Protein AF-A0A4Y9NL48-F1 (afdb_monomer_lite)

pLDDT: mean 83.16, std 16.46, range [39.22, 95.94]

Foldseek 3Di:
DDPPPPPPADQQFKWWKFWDFPVCVVVVHGTFTWTWGCPDPQWIFTFGPPPPGDTDIGGPVRTPDIDPTGTDDDPPDD

Secondary structure (DSSP, 8-state):
----------TT-EEEEEEEEHHHHHTTPPPEEEEEE--STTEEEEEESSTTPPEEEEEGGGEEEEEEEEEEE-----

Sequence (78 aa):
MYVEAVVQVNDRDTYKATVRLRSAMLSNRPPVDAYVRFFPPGWLTMKSLAVGAPISVVSATEVFDITNLERVQGGDDE

Structure (mmCIF, N/CA/C/O backbone):
data_AF-A0A4Y9NL48-F1
#
_entry.id   AF-A0A4Y9NL48-F1
#
loop_
_atom_site.group_PDB
_atom_site.id
_atom_site.type_symbol
_atom_site.label_atom_id
_atom_site.label_alt_id
_atom_site.label_comp_id
_atom_site.label_asym_id
_atom_site.label_entity_id
_atom_site.label_seq_id
_atom_site.pdbx_PDB_ins_code
_atom_site.Cartn_x
_atom_site.Cartn_y
_atom_site.Cartn_z
_atom_site.occupancy
_atom_site.B_iso_or_equiv
_atom_site.auth_seq_id
_atom_site.auth_comp_id
_atom_site.auth_asym_id
_atom_site.auth_atom_id
_atom_site.pdbx_PDB_model_num
ATOM 1 N N . MET A 1 1 ? -15.694 -13.407 -20.148 1.00 41.69 1 MET A N 1
ATOM 2 C CA . MET A 1 1 ? -14.763 -13.837 -19.087 1.00 41.69 1 MET A CA 1
ATOM 3 C C . MET A 1 1 ? -13.865 -12.647 -18.802 1.00 41.69 1 MET A C 1
ATOM 5 O O . MET A 1 1 ? -12.977 -12.376 -19.595 1.00 41.69 1 MET A O 1
ATOM 9 N N . TYR A 1 2 ? -14.190 -11.845 -17.786 1.00 42.81 2 TYR A N 1
ATOM 10 C CA . TYR A 1 2 ? -13.337 -10.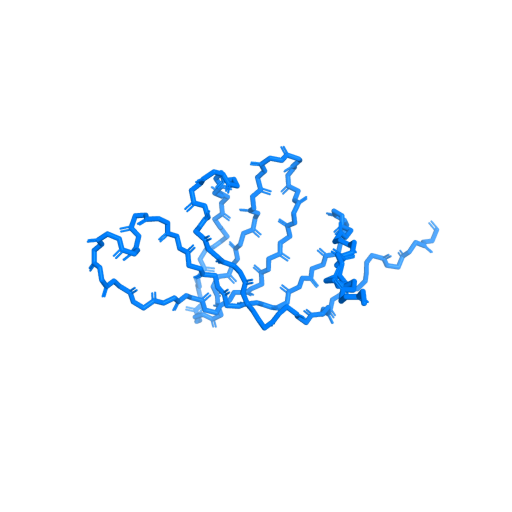726 -17.387 1.00 42.81 2 TYR A CA 1
ATOM 11 C C . TYR A 1 2 ? -12.226 -11.320 -16.528 1.00 42.81 2 TYR A C 1
ATOM 13 O O . TYR A 1 2 ? -12.455 -11.669 -15.376 1.00 42.81 2 TYR A O 1
ATOM 21 N N . VAL A 1 3 ? -11.058 -11.545 -17.127 1.00 44.28 3 VAL A N 1
ATOM 22 C CA . VAL A 1 3 ? -9.843 -11.767 -16.347 1.00 44.28 3 VAL A CA 1
ATOM 23 C C . VAL A 1 3 ? -9.528 -10.422 -15.712 1.00 44.28 3 VAL A C 1
ATOM 25 O O . VAL A 1 3 ? -9.078 -9.496 -16.382 1.00 44.28 3 VAL A O 1
ATOM 28 N N . GLU A 1 4 ? -9.854 -10.303 -14.430 1.00 44.44 4 GLU A N 1
ATOM 29 C CA . GLU A 1 4 ? -9.227 -9.327 -13.552 1.00 44.44 4 GLU A CA 1
ATOM 30 C C . GLU A 1 4 ? -7.728 -9.615 -13.664 1.00 44.44 4 GLU A C 1
ATOM 32 O O . GLU A 1 4 ? -7.266 -10.695 -13.289 1.00 44.44 4 GLU A O 1
ATOM 37 N N . ALA A 1 5 ? -6.992 -8.741 -14.352 1.00 47.06 5 ALA A N 1
ATOM 38 C CA . ALA A 1 5 ? -5.563 -8.917 -14.531 1.00 47.06 5 ALA A CA 1
ATOM 39 C C . ALA A 1 5 ? -4.935 -8.843 -13.139 1.00 47.06 5 ALA A C 1
ATOM 41 O O . ALA A 1 5 ? -4.750 -7.759 -12.591 1.00 47.06 5 ALA A O 1
ATOM 42 N N . VAL A 1 6 ? -4.663 -10.005 -12.545 1.00 52.66 6 VAL A N 1
ATOM 43 C CA . VAL A 1 6 ? -3.866 -10.098 -11.329 1.00 52.66 6 VAL A CA 1
ATOM 44 C C . VAL A 1 6 ? -2.488 -9.590 -11.722 1.00 52.66 6 VAL A C 1
ATOM 46 O O . VAL A 1 6 ? -1.705 -10.307 -12.345 1.00 52.66 6 VAL A O 1
ATOM 49 N N . VAL A 1 7 ? -2.219 -8.317 -11.432 1.00 58.88 7 VAL A N 1
ATOM 50 C CA . VAL A 1 7 ? -0.886 -7.745 -11.583 1.00 58.88 7 VAL A CA 1
ATOM 51 C C . VAL A 1 7 ? -0.005 -8.537 -10.630 1.00 58.88 7 VAL A C 1
ATOM 53 O O . VAL A 1 7 ? -0.147 -8.427 -9.414 1.00 58.88 7 VAL A O 1
ATOM 56 N N . GLN A 1 8 ? 0.850 -9.404 -11.175 1.00 61.72 8 GLN A N 1
ATOM 57 C CA . GLN A 1 8 ? 1.849 -10.087 -10.367 1.00 61.72 8 GLN A CA 1
ATOM 58 C C . GLN A 1 8 ? 2.808 -9.026 -9.842 1.00 61.72 8 GLN A C 1
ATOM 60 O O . GLN A 1 8 ? 3.600 -8.451 -10.588 1.00 61.72 8 GLN A O 1
ATOM 65 N N . VAL A 1 9 ? 2.673 -8.727 -8.556 1.00 67.56 9 VAL A N 1
ATOM 66 C CA . VAL A 1 9 ? 3.545 -7.791 -7.868 1.00 67.56 9 VAL A CA 1
ATOM 67 C C . VAL A 1 9 ? 4.809 -8.532 -7.450 1.00 67.56 9 VAL A C 1
ATOM 69 O O . VAL A 1 9 ? 4.739 -9.534 -6.739 1.00 67.56 9 VAL A O 1
ATOM 72 N N . ASN A 1 10 ? 5.958 -8.049 -7.913 1.00 70.56 10 ASN A N 1
ATOM 73 C CA . ASN A 1 10 ? 7.259 -8.599 -7.570 1.00 70.56 10 ASN A CA 1
ATOM 74 C C . ASN A 1 10 ? 7.713 -8.024 -6.217 1.00 70.56 10 ASN A C 1
ATOM 76 O O . ASN A 1 10 ? 7.640 -6.815 -5.993 1.00 70.56 10 ASN A O 1
ATOM 80 N N . ASP A 1 11 ? 8.195 -8.875 -5.310 1.00 71.12 11 ASP A N 1
ATOM 81 C CA . ASP A 1 11 ? 8.646 -8.463 -3.976 1.00 71.12 11 ASP A CA 1
ATOM 82 C C . ASP A 1 11 ? 9.923 -7.602 -4.002 1.00 71.12 11 ASP A C 1
ATOM 84 O O . ASP A 1 11 ? 10.245 -6.930 -3.017 1.00 71.12 11 ASP A O 1
ATOM 88 N N . ARG A 1 12 ? 10.649 -7.588 -5.126 1.00 71.75 12 ARG A N 1
ATOM 89 C CA . ARG A 1 12 ? 11.867 -6.792 -5.328 1.00 71.75 12 ARG A CA 1
ATOM 90 C C . ARG A 1 12 ? 11.596 -5.374 -5.806 1.00 71.75 12 ARG A C 1
ATOM 92 O O . ARG A 1 12 ? 12.432 -4.499 -5.587 1.00 71.75 12 ARG A O 1
ATOM 99 N N . ASP A 1 13 ? 10.438 -5.139 -6.406 1.00 83.69 13 ASP A N 1
ATOM 100 C CA . ASP A 1 13 ? 10.131 -3.873 -7.054 1.00 83.69 13 ASP A CA 1
ATOM 101 C C . ASP A 1 13 ? 9.547 -2.849 -6.081 1.00 83.69 13 ASP A C 1
ATOM 103 O O . ASP A 1 13 ? 8.836 -3.172 -5.124 1.00 83.69 13 ASP A O 1
ATOM 107 N N . THR A 1 14 ? 9.833 -1.579 -6.363 1.00 89.06 14 THR A N 1
ATOM 108 C CA . THR A 1 14 ? 9.186 -0.456 -5.683 1.00 89.06 14 THR A CA 1
ATOM 109 C C . THR A 1 14 ? 8.125 0.142 -6.592 1.00 89.06 14 THR A C 1
ATOM 111 O O . THR A 1 14 ? 8.387 0.487 -7.749 1.00 89.06 14 THR A O 1
ATOM 114 N N . TYR A 1 15 ? 6.931 0.312 -6.040 1.00 91.94 15 TYR A N 1
ATOM 115 C CA . TYR A 1 15 ? 5.784 0.888 -6.723 1.00 91.94 15 TYR A CA 1
ATOM 116 C C . TYR A 1 15 ? 5.414 2.217 -6.079 1.00 91.94 15 TYR A C 1
ATOM 118 O O . TYR A 1 15 ? 5.547 2.384 -4.873 1.00 91.94 15 TYR A O 1
ATOM 126 N N . LYS A 1 16 ? 4.915 3.165 -6.856 1.00 94.44 16 LYS A N 1
ATOM 127 C CA . LYS A 1 16 ? 4.148 4.298 -6.351 1.00 94.44 16 LYS A CA 1
ATOM 128 C C . LYS A 1 16 ? 2.688 3.883 -6.339 1.00 94.44 16 LYS A C 1
ATOM 130 O O . LYS A 1 16 ? 2.211 3.294 -7.303 1.00 94.44 16 LYS A O 1
ATOM 135 N N . ALA A 1 17 ? 2.004 4.137 -5.235 1.00 94.75 17 ALA A N 1
ATOM 136 C CA . ALA A 1 17 ? 0.620 3.734 -5.060 1.00 94.75 17 ALA A CA 1
ATOM 137 C C . ALA A 1 17 ? -0.105 4.662 -4.091 1.00 94.75 17 ALA A C 1
ATOM 139 O O . ALA A 1 17 ? 0.512 5.332 -3.261 1.00 94.75 17 ALA A O 1
ATOM 140 N N . THR A 1 18 ? -1.427 4.624 -4.149 1.00 95.94 18 THR A N 1
ATOM 141 C CA . THR A 1 18 ? -2.304 5.189 -3.130 1.00 95.94 18 THR A CA 1
ATOM 142 C C . THR A 1 18 ? -2.719 4.053 -2.195 1.00 95.94 18 THR A C 1
ATOM 144 O O . THR A 1 18 ? -3.294 3.064 -2.641 1.00 95.94 18 THR A O 1
ATOM 147 N N . VAL A 1 19 ? -2.397 4.160 -0.905 1.00 95.12 19 VAL A N 1
ATOM 148 C CA . VAL A 1 19 ? -2.628 3.107 0.097 1.00 95.12 19 VAL A CA 1
ATOM 149 C C . VAL A 1 19 ? -3.699 3.546 1.081 1.00 95.12 19 VAL A C 1
ATOM 151 O O . VAL A 1 19 ? -3.612 4.626 1.675 1.00 95.12 19 VAL A O 1
ATOM 154 N N . ARG A 1 20 ? -4.672 2.672 1.339 1.00 95.62 20 ARG A N 1
ATOM 155 C CA . ARG A 1 20 ? -5.663 2.860 2.396 1.00 95.62 20 ARG A CA 1
ATOM 156 C C . ARG A 1 20 ? -5.514 1.788 3.465 1.00 95.62 20 ARG A C 1
ATOM 158 O O . ARG A 1 20 ? -5.618 0.598 3.187 1.00 95.62 20 ARG A O 1
ATOM 165 N N . LEU A 1 21 ? -5.303 2.211 4.709 1.00 94.81 21 LEU A N 1
ATOM 166 C CA . LEU A 1 21 ? -5.249 1.309 5.866 1.00 94.81 21 LEU A CA 1
ATOM 167 C C . LEU A 1 21 ? -6.645 1.123 6.474 1.00 94.81 21 LEU A C 1
ATOM 169 O O . LEU A 1 21 ? -7.442 2.063 6.495 1.00 94.81 21 LEU A O 1
ATOM 173 N N . ARG A 1 22 ? -6.928 -0.052 7.043 1.00 94.50 22 ARG A N 1
ATOM 174 C CA . ARG A 1 22 ? -8.193 -0.358 7.738 1.00 94.50 22 ARG A CA 1
ATOM 175 C C . ARG A 1 22 ? -8.468 0.625 8.867 1.00 94.50 22 ARG A C 1
ATOM 177 O O . ARG A 1 22 ? -9.536 1.228 8.919 1.00 94.50 22 ARG A O 1
ATOM 184 N N . SER A 1 23 ? -7.466 0.866 9.707 1.00 90.88 23 SER A N 1
ATOM 185 C CA . SER A 1 23 ? -7.535 1.838 10.802 1.00 90.88 23 SER A CA 1
ATOM 186 C C . SER A 1 23 ? -7.847 3.267 10.313 1.00 90.88 23 SER A C 1
ATOM 188 O O . SER A 1 23 ? -8.602 4.006 10.952 1.00 90.88 23 SER A O 1
ATOM 190 N N . ALA A 1 24 ? -7.321 3.653 9.144 1.00 89.69 24 ALA A N 1
ATOM 191 C CA . ALA A 1 24 ? -7.604 4.944 8.515 1.00 89.69 24 ALA A CA 1
ATOM 192 C C . ALA A 1 24 ? -9.029 5.004 7.941 1.00 89.69 24 ALA A C 1
ATOM 194 O O . ALA A 1 24 ? -9.704 6.017 8.103 1.00 89.69 24 ALA A O 1
ATOM 195 N N . MET A 1 25 ? -9.508 3.912 7.339 1.00 91.62 25 MET A N 1
ATOM 196 C CA . MET A 1 25 ? -10.873 3.782 6.824 1.00 91.62 25 MET A CA 1
ATOM 197 C C . MET A 1 25 ? -11.918 3.898 7.944 1.00 91.62 25 MET A C 1
ATOM 199 O O . MET A 1 25 ? -12.846 4.692 7.814 1.00 91.62 25 MET A O 1
ATOM 203 N N . LEU A 1 26 ? -11.707 3.219 9.077 1.00 90.62 26 LEU A N 1
ATOM 204 C CA . LEU A 1 26 ? -12.570 3.317 10.265 1.00 90.62 26 LEU A CA 1
ATOM 205 C C . LEU A 1 26 ? -12.607 4.730 10.866 1.00 90.62 26 LEU A C 1
ATOM 207 O O . LEU A 1 26 ? -13.621 5.148 11.414 1.00 90.62 26 LEU A O 1
ATOM 211 N N . SER A 1 27 ? -11.508 5.476 10.739 1.00 90.62 27 SER A N 1
ATOM 212 C CA . SER A 1 27 ? -11.388 6.859 11.220 1.00 90.62 27 SER A CA 1
ATOM 213 C C . SER A 1 27 ? -11.765 7.910 10.164 1.00 90.62 27 SER A C 1
ATOM 215 O O . SER A 1 27 ? -11.495 9.092 10.372 1.00 90.62 27 SER A O 1
ATOM 217 N N . ASN A 1 28 ? -12.300 7.494 9.010 1.00 90.81 28 ASN A N 1
ATOM 218 C CA . ASN A 1 28 ? -12.593 8.339 7.847 1.00 90.81 28 ASN A CA 1
ATOM 219 C C . ASN A 1 28 ? -11.426 9.260 7.420 1.00 90.81 28 ASN A C 1
ATOM 221 O O . ASN A 1 28 ? -11.630 10.397 6.992 1.00 90.81 28 ASN A O 1
ATOM 225 N N . ARG A 1 29 ? -10.185 8.777 7.554 1.00 90.62 29 ARG A N 1
ATOM 226 C CA . ARG A 1 29 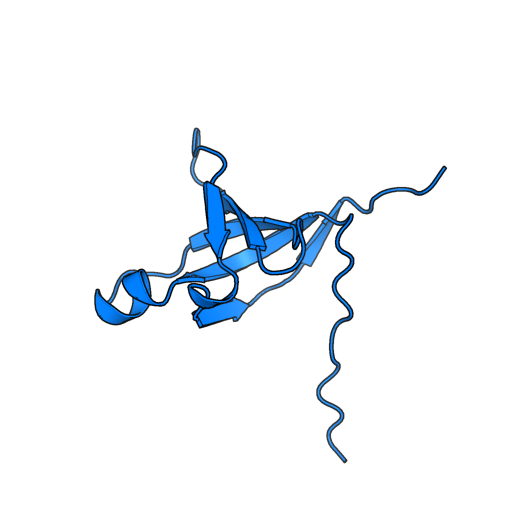? -8.983 9.483 7.095 1.00 90.62 29 ARG A CA 1
ATOM 227 C C . ARG A 1 29 ? -8.764 9.247 5.597 1.00 90.62 29 ARG A C 1
ATOM 229 O O . ARG A 1 29 ? -9.103 8.167 5.098 1.00 90.62 29 ARG A O 1
ATOM 236 N N . PRO A 1 30 ? -8.183 10.228 4.883 1.00 92.00 30 PRO A N 1
ATOM 237 C CA . PRO A 1 30 ? -7.850 10.062 3.475 1.00 92.00 30 PRO A CA 1
ATOM 238 C C . PRO A 1 30 ? -6.793 8.960 3.276 1.00 92.00 30 PRO A C 1
ATOM 240 O O . PRO A 1 30 ? -6.005 8.693 4.192 1.00 92.00 30 PRO A O 1
ATOM 243 N N . PRO A 1 31 ? -6.768 8.313 2.097 1.00 93.69 31 PRO A N 1
ATOM 244 C CA . PRO A 1 31 ? -5.680 7.419 1.726 1.00 93.69 31 PRO A CA 1
ATOM 245 C C . PRO A 1 31 ? -4.366 8.195 1.557 1.00 93.69 31 PRO A C 1
ATOM 247 O O . PRO A 1 31 ? -4.356 9.421 1.441 1.00 93.69 31 PRO A O 1
ATOM 250 N N . VAL A 1 32 ? -3.249 7.472 1.562 1.00 93.81 32 VAL A N 1
ATOM 251 C CA . VAL A 1 32 ? -1.900 8.043 1.541 1.00 93.81 32 VAL A CA 1
ATOM 252 C C . VAL A 1 32 ? -1.190 7.633 0.262 1.00 93.81 32 VAL A C 1
ATOM 254 O O . VAL A 1 32 ? -1.014 6.443 0.013 1.00 93.81 32 VAL A O 1
ATOM 257 N N . ASP A 1 33 ? -0.715 8.608 -0.508 1.00 95.25 33 ASP A N 1
ATOM 258 C CA . ASP A 1 33 ? 0.218 8.333 -1.596 1.00 95.25 33 ASP A CA 1
ATOM 259 C C . ASP A 1 33 ? 1.595 7.985 -1.027 1.00 95.25 33 ASP A C 1
ATOM 261 O O . ASP A 1 33 ? 2.153 8.705 -0.185 1.00 95.25 33 ASP A O 1
ATOM 265 N N . ALA A 1 34 ? 2.141 6.857 -1.470 1.00 94.94 34 ALA A N 1
ATOM 266 C CA . ALA A 1 34 ? 3.372 6.292 -0.948 1.00 94.94 34 ALA A CA 1
ATOM 267 C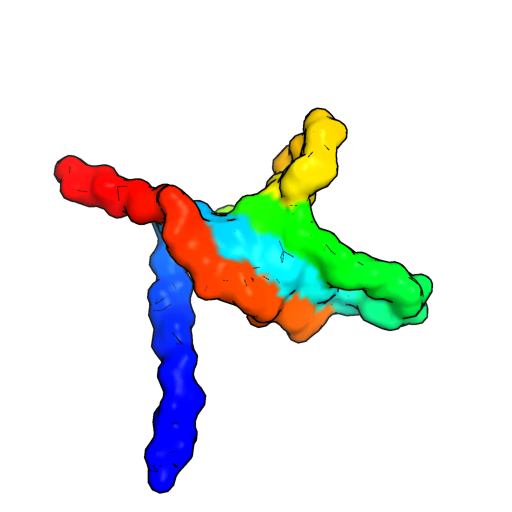 C . ALA A 1 34 ? 4.157 5.527 -2.018 1.00 94.94 34 ALA A C 1
ATOM 269 O O . ALA A 1 34 ? 3.598 4.991 -2.974 1.00 94.94 34 ALA A O 1
ATOM 270 N N . TYR A 1 35 ? 5.466 5.423 -1.801 1.00 94.44 35 TYR A N 1
ATOM 271 C CA . TYR A 1 35 ? 6.247 4.330 -2.366 1.00 94.44 35 TYR A CA 1
ATOM 272 C C . TYR A 1 35 ? 6.006 3.077 -1.534 1.00 94.44 35 TYR A C 1
ATOM 274 O O . TYR A 1 35 ? 6.072 3.144 -0.306 1.00 94.44 35 TYR A O 1
ATOM 282 N N . VAL A 1 36 ? 5.736 1.952 -2.184 1.00 93.75 36 VAL A N 1
ATOM 283 C CA . VAL A 1 36 ? 5.417 0.679 -1.550 1.00 93.75 36 VAL A CA 1
ATOM 284 C C . VAL A 1 36 ? 6.264 -0.453 -2.110 1.00 93.75 36 VAL A C 1
ATOM 286 O O . VAL A 1 36 ? 6.591 -0.484 -3.296 1.00 93.75 36 VAL A O 1
ATOM 289 N N . ARG A 1 37 ? 6.582 -1.408 -1.241 1.00 92.19 37 ARG A N 1
ATOM 290 C CA . ARG A 1 37 ? 7.235 -2.668 -1.580 1.00 92.19 37 ARG A CA 1
ATOM 291 C C . ARG A 1 37 ? 6.598 -3.797 -0.778 1.00 92.19 37 ARG A C 1
ATOM 293 O O . ARG A 1 37 ? 6.416 -3.683 0.435 1.00 92.19 37 ARG A O 1
ATOM 300 N N . PHE A 1 38 ? 6.285 -4.893 -1.456 1.00 89.00 38 PHE A N 1
ATOM 301 C CA . PHE A 1 38 ? 5.594 -6.053 -0.887 1.00 89.00 38 PHE A CA 1
ATOM 302 C C . PHE A 1 38 ? 6.605 -7.062 -0.335 1.00 89.00 38 PHE A C 1
ATOM 304 O O . PHE A 1 38 ? 6.676 -8.208 -0.768 1.00 89.00 38 PHE A O 1
ATOM 311 N N . PHE A 1 39 ? 7.443 -6.594 0.590 1.00 83.75 39 PHE A N 1
ATOM 312 C CA . PHE A 1 39 ? 8.473 -7.398 1.232 1.00 83.75 39 PHE A CA 1
ATOM 313 C C . PHE A 1 39 ? 8.669 -6.948 2.687 1.00 83.75 39 PHE A C 1
ATOM 315 O O . PHE A 1 39 ? 8.698 -5.735 2.940 1.00 83.75 39 PHE A O 1
ATOM 322 N N . PRO A 1 40 ? 8.864 -7.888 3.632 1.00 85.12 40 PRO A N 1
ATOM 323 C CA . PRO A 1 40 ? 8.801 -9.352 3.468 1.00 85.12 40 PRO A CA 1
ATOM 324 C C . PRO A 1 40 ? 7.373 -9.879 3.192 1.00 85.12 40 PRO A C 1
ATOM 326 O O . PRO A 1 40 ? 6.412 -9.126 3.345 1.00 85.12 40 PRO A O 1
ATOM 329 N N . PRO A 1 41 ? 7.195 -11.154 2.784 1.00 85.56 41 PRO A N 1
ATOM 330 C CA . PRO A 1 41 ? 5.871 -11.724 2.519 1.00 85.56 41 PRO A CA 1
ATOM 331 C C . PRO A 1 41 ? 4.899 -11.529 3.690 1.00 85.56 41 PRO A C 1
ATOM 333 O O . PRO A 1 41 ? 5.242 -11.787 4.843 1.00 85.56 41 PRO A O 1
ATOM 336 N N . GLY A 1 42 ? 3.682 -11.066 3.395 1.00 88.06 42 GLY A N 1
ATOM 337 C CA . GLY A 1 42 ? 2.677 -10.718 4.409 1.00 88.06 42 GLY A CA 1
ATOM 338 C C . GLY A 1 42 ? 2.806 -9.301 4.983 1.00 88.06 42 GLY A C 1
ATOM 339 O O . GLY A 1 42 ? 1.971 -8.902 5.793 1.00 88.06 42 GLY A O 1
ATOM 340 N N . TRP A 1 43 ? 3.794 -8.522 4.536 1.00 92.25 43 TRP A N 1
ATOM 341 C CA . TRP A 1 43 ? 4.022 -7.142 4.958 1.00 92.25 43 TRP A CA 1
ATOM 342 C C . TRP A 1 43 ? 4.071 -6.189 3.763 1.00 92.25 43 TRP A C 1
ATOM 344 O O . TRP A 1 43 ? 4.455 -6.554 2.652 1.00 92.25 43 TRP A O 1
ATOM 354 N N . LEU A 1 44 ? 3.695 -4.940 4.017 1.00 93.00 44 LEU A N 1
ATOM 355 C CA . LEU A 1 44 ? 3.820 -3.822 3.097 1.00 93.00 44 LEU A CA 1
ATOM 356 C C . LEU A 1 44 ? 4.787 -2.811 3.713 1.00 93.00 44 LEU A C 1
ATOM 358 O O . LEU A 1 44 ? 4.477 -2.146 4.703 1.00 93.00 44 LEU A O 1
ATOM 362 N N . THR A 1 45 ? 5.965 -2.681 3.116 1.00 93.38 45 THR A N 1
ATOM 363 C CA . THR A 1 45 ? 6.865 -1.571 3.422 1.00 93.38 45 THR A CA 1
ATOM 364 C C . THR A 1 45 ? 6.383 -0.363 2.634 1.00 93.38 45 THR A C 1
ATOM 366 O O . THR A 1 45 ? 6.262 -0.441 1.415 1.00 93.38 45 THR A O 1
ATOM 369 N N . MET A 1 46 ? 6.097 0.750 3.306 1.00 93.56 46 MET A N 1
ATOM 370 C CA . MET A 1 46 ? 5.615 1.970 2.669 1.00 93.56 46 MET A CA 1
ATOM 371 C C . MET A 1 46 ? 6.345 3.216 3.169 1.00 93.56 46 MET A C 1
ATOM 373 O O . MET A 1 46 ? 6.683 3.342 4.345 1.00 93.56 46 MET A O 1
ATOM 377 N N . LYS A 1 47 ? 6.554 4.175 2.272 1.00 94.62 47 LYS A N 1
ATOM 378 C CA . LYS A 1 47 ? 7.070 5.509 2.579 1.00 94.62 47 LYS A CA 1
ATOM 379 C C . LYS A 1 47 ? 6.158 6.538 1.934 1.00 94.62 47 LYS A C 1
ATOM 381 O O . LYS A 1 47 ? 6.095 6.613 0.709 1.00 94.62 47 LYS A O 1
ATOM 386 N N . SER A 1 48 ? 5.452 7.315 2.753 1.00 93.31 48 SER A N 1
ATOM 387 C CA . SER A 1 48 ? 4.582 8.387 2.255 1.00 93.31 48 SER A CA 1
ATOM 388 C C . SER A 1 48 ? 5.373 9.378 1.394 1.00 93.31 48 SER A C 1
ATOM 390 O O . SER A 1 48 ? 6.549 9.637 1.653 1.00 93.31 48 SER A O 1
ATOM 392 N N . LEU A 1 49 ? 4.722 9.943 0.375 1.00 92.44 49 LEU A N 1
ATOM 393 C CA . LEU A 1 49 ? 5.308 10.978 -0.481 1.00 92.44 49 LEU A CA 1
ATOM 394 C C . LEU A 1 49 ? 5.425 12.345 0.212 1.00 92.44 49 LEU A C 1
ATOM 396 O O . LEU A 1 49 ? 6.001 13.270 -0.358 1.00 92.44 49 LEU A O 1
ATOM 400 N N . ALA A 1 50 ? 4.900 12.490 1.433 1.00 89.62 50 ALA A N 1
ATOM 401 C CA . ALA A 1 50 ? 5.104 13.691 2.230 1.00 89.62 50 ALA A CA 1
ATOM 402 C C . ALA A 1 50 ? 6.600 13.900 2.530 1.00 89.62 50 ALA A C 1
ATOM 404 O O . ALA A 1 50 ? 7.335 12.964 2.857 1.00 89.62 50 ALA A O 1
ATOM 405 N N . VAL A 1 51 ? 7.056 15.151 2.429 1.00 84.81 51 VAL A N 1
ATOM 406 C CA . VAL A 1 51 ? 8.459 15.515 2.669 1.00 84.81 51 VAL A CA 1
ATOM 407 C C . VAL A 1 51 ? 8.870 15.093 4.082 1.00 84.81 51 VAL A C 1
ATOM 409 O O . VAL A 1 51 ? 8.219 15.450 5.059 1.00 8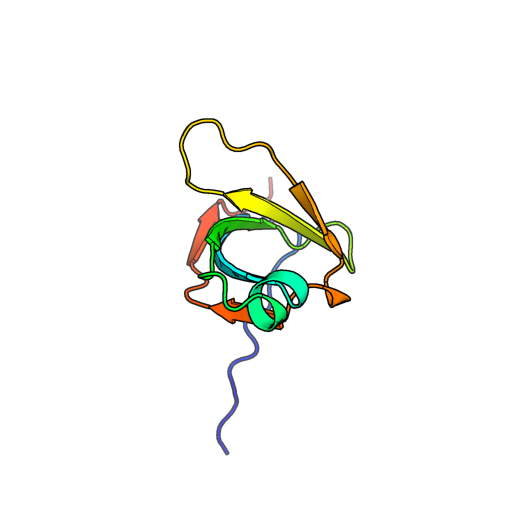4.81 51 VAL A O 1
ATOM 412 N N . GLY A 1 52 ? 9.956 14.321 4.184 1.00 86.62 52 GLY A N 1
ATOM 413 C CA . GLY A 1 52 ? 10.492 13.844 5.463 1.00 86.62 52 GLY A CA 1
ATOM 414 C C . GLY A 1 52 ? 9.742 12.663 6.089 1.00 86.62 52 GLY A C 1
ATOM 415 O O . GLY A 1 52 ? 10.064 12.288 7.215 1.00 86.62 52 GLY A O 1
ATOM 416 N N . ALA A 1 53 ? 8.773 12.053 5.396 1.00 88.88 53 ALA A N 1
ATOM 417 C CA . ALA A 1 53 ? 8.038 10.922 5.947 1.00 88.88 53 ALA A CA 1
ATOM 418 C C . ALA A 1 53 ? 8.955 9.711 6.230 1.00 88.88 53 ALA A C 1
ATOM 420 O O . ALA A 1 53 ? 9.763 9.329 5.367 1.00 88.88 53 ALA A O 1
ATOM 421 N N . PRO A 1 54 ? 8.822 9.077 7.411 1.00 92.44 54 PRO A N 1
ATOM 422 C CA . PRO A 1 54 ? 9.574 7.877 7.737 1.00 92.44 54 PRO A CA 1
ATOM 423 C C . PRO A 1 54 ? 9.088 6.679 6.915 1.00 92.44 54 PRO A C 1
ATOM 425 O O . PRO A 1 54 ? 7.940 6.618 6.466 1.00 92.44 54 PRO A O 1
ATOM 428 N N . ILE A 1 55 ? 9.972 5.694 6.754 1.00 92.44 55 ILE A N 1
ATOM 429 C CA . ILE A 1 55 ? 9.584 4.374 6.255 1.00 92.44 55 ILE A CA 1
ATOM 430 C C . ILE A 1 55 ? 8.787 3.677 7.359 1.00 92.44 55 ILE A C 1
ATOM 432 O O . ILE A 1 55 ? 9.202 3.660 8.516 1.00 92.44 55 ILE A O 1
ATOM 436 N N . SER A 1 56 ? 7.646 3.110 6.992 1.00 92.31 56 SER A N 1
ATOM 437 C CA . SER A 1 56 ? 6.778 2.334 7.872 1.00 92.31 56 SER A CA 1
ATOM 438 C C . SER A 1 56 ? 6.590 0.938 7.296 1.00 92.31 56 SER A C 1
ATOM 440 O O . SER A 1 56 ? 6.466 0.776 6.084 1.00 92.31 56 SER A O 1
ATOM 442 N N . VAL A 1 57 ? 6.544 -0.071 8.159 1.00 93.25 57 VAL A N 1
ATOM 443 C CA . VAL A 1 57 ? 6.230 -1.449 7.769 1.00 93.25 57 VAL A CA 1
ATOM 444 C C . VAL A 1 57 ? 4.887 -1.798 8.388 1.00 93.25 57 VAL A C 1
ATOM 446 O O . VAL A 1 57 ? 4.734 -1.741 9.607 1.00 93.25 57 VAL A O 1
ATOM 449 N N . VAL A 1 58 ? 3.902 -2.109 7.551 1.00 93.31 58 VAL A N 1
ATOM 450 C CA . VAL A 1 58 ? 2.542 -2.445 7.985 1.00 9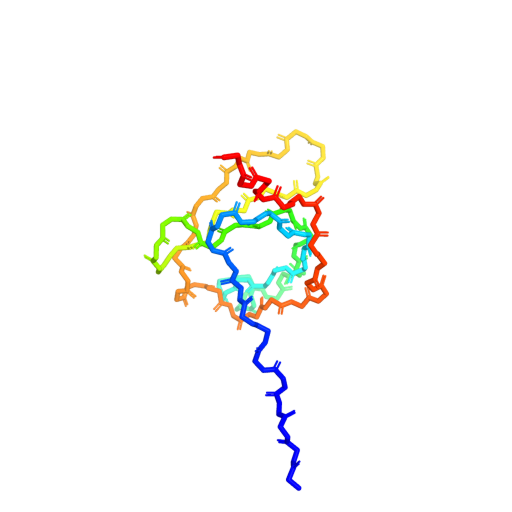3.31 58 VAL A CA 1
ATOM 451 C C . VAL A 1 58 ? 2.202 -3.871 7.579 1.00 93.31 58 VAL A C 1
ATOM 453 O O . VAL A 1 58 ? 2.675 -4.365 6.557 1.00 93.31 58 VAL A O 1
ATOM 456 N N . SER A 1 59 ? 1.389 -4.555 8.382 1.00 93.00 59 SER A N 1
ATOM 457 C CA . SER A 1 59 ? 0.877 -5.874 8.001 1.00 93.00 59 SER A CA 1
ATOM 458 C C . SER A 1 59 ? 0.007 -5.745 6.752 1.00 93.00 59 SER A C 1
ATOM 460 O O . SER A 1 59 ? -0.825 -4.839 6.676 1.00 93.00 59 SER A O 1
ATOM 462 N N . ALA A 1 60 ? 0.120 -6.682 5.809 1.00 89.81 60 ALA A N 1
ATOM 463 C CA . ALA A 1 60 ? -0.774 -6.733 4.652 1.00 89.81 60 ALA A CA 1
ATOM 464 C C . ALA A 1 60 ? -2.248 -6.884 5.073 1.00 89.81 60 ALA A C 1
ATOM 466 O O . ALA A 1 60 ? -3.141 -6.429 4.367 1.00 89.81 60 ALA A O 1
ATOM 467 N N . THR A 1 61 ? -2.518 -7.453 6.254 1.00 92.06 61 THR A N 1
ATOM 468 C CA . THR A 1 61 ? -3.880 -7.552 6.803 1.00 92.06 61 THR A CA 1
ATOM 469 C C . THR A 1 61 ? -4.460 -6.203 7.226 1.00 92.06 61 THR A C 1
ATOM 471 O O . THR A 1 61 ? -5.678 -6.052 7.210 1.00 92.06 61 THR A O 1
ATOM 474 N N . GLU A 1 62 ? -3.618 -5.225 7.576 1.00 93.69 62 GLU A N 1
ATOM 475 C CA . GLU A 1 62 ? -4.033 -3.858 7.923 1.00 93.69 62 GLU A CA 1
ATOM 476 C C . GLU A 1 62 ? -4.279 -2.989 6.687 1.00 93.69 62 GLU A C 1
ATOM 478 O O . GLU A 1 62 ? -4.859 -1.907 6.794 1.00 93.69 62 GLU A O 1
ATOM 483 N N . VAL A 1 63 ? -3.877 -3.453 5.506 1.00 92.75 63 VAL A N 1
ATOM 484 C CA . VAL A 1 63 ? -4.164 -2.781 4.243 1.00 92.75 63 VAL A CA 1
ATOM 485 C C . VAL A 1 63 ? -5.601 -3.106 3.839 1.00 92.75 63 VAL A C 1
ATOM 487 O O . VAL A 1 63 ? -6.015 -4.265 3.796 1.00 92.75 63 VAL A O 1
ATOM 490 N N . PHE A 1 64 ? -6.387 -2.064 3.593 1.00 94.06 64 PHE A N 1
ATOM 491 C CA . PHE A 1 64 ? -7.756 -2.187 3.107 1.00 94.06 64 PHE A CA 1
ATOM 492 C C . PHE A 1 64 ? -7.782 -2.228 1.577 1.00 94.06 64 PHE A C 1
ATOM 494 O O . PHE A 1 64 ? -8.359 -3.152 1.012 1.00 94.06 64 PHE A O 1
ATOM 501 N N . ASP A 1 65 ? -7.122 -1.269 0.924 1.00 93.06 65 ASP A N 1
ATOM 502 C CA . ASP A 1 65 ? -6.961 -1.235 -0.530 1.00 93.06 65 ASP A CA 1
ATOM 503 C C . ASP A 1 65 ? -5.645 -0.548 -0.941 1.00 93.06 65 ASP A C 1
ATOM 505 O O . ASP A 1 65 ? -5.064 0.234 -0.178 1.00 93.06 65 ASP A O 1
ATOM 509 N N . ILE A 1 66 ? -5.161 -0.893 -2.139 1.00 92.44 66 ILE A N 1
ATOM 510 C CA . ILE A 1 66 ? -4.043 -0.235 -2.822 1.00 92.44 66 ILE A CA 1
ATOM 511 C C . ILE A 1 66 ? -4.495 0.057 -4.252 1.00 92.44 66 ILE A C 1
ATOM 513 O O . ILE A 1 66 ? -4.859 -0.863 -4.985 1.00 92.44 66 ILE A O 1
ATOM 517 N N . THR A 1 67 ? -4.441 1.320 -4.663 1.00 92.88 67 THR A N 1
ATOM 518 C CA . THR A 1 67 ? -4.829 1.766 -6.009 1.00 92.88 67 THR A CA 1
ATOM 519 C C . THR A 1 67 ? -3.702 2.543 -6.686 1.00 92.88 67 THR A C 1
ATOM 521 O O . THR A 1 67 ? -2.707 2.896 -6.053 1.00 92.88 67 THR A O 1
ATOM 524 N N . ASN A 1 68 ? -3.861 2.836 -7.982 1.00 91.44 68 ASN A N 1
ATOM 525 C CA . ASN A 1 68 ? -2.903 3.621 -8.777 1.00 91.44 68 ASN A CA 1
ATOM 526 C C . ASN A 1 68 ? -1.471 3.057 -8.737 1.00 91.44 68 ASN A C 1
ATOM 528 O O . ASN A 1 68 ? -0.509 3.813 -8.637 1.00 91.44 68 ASN A O 1
ATOM 532 N N . LEU A 1 69 ? -1.344 1.727 -8.761 1.00 91.00 69 LEU A N 1
ATOM 533 C CA . LEU A 1 69 ? -0.060 1.040 -8.681 1.00 91.00 69 LEU A CA 1
ATOM 534 C C . LEU A 1 69 ? 0.762 1.297 -9.956 1.00 91.00 69 LEU A C 1
ATOM 536 O O . LEU A 1 69 ? 0.418 0.816 -11.034 1.00 91.00 69 LEU A O 1
ATOM 540 N N . GLU A 1 70 ? 1.866 2.022 -9.821 1.00 90.31 70 GLU A N 1
ATOM 541 C CA . GLU A 1 70 ? 2.813 2.340 -10.890 1.00 90.31 70 GLU A CA 1
ATOM 542 C C . GLU A 1 70 ? 4.206 1.840 -10.494 1.00 90.31 70 GLU A C 1
ATOM 544 O O . GLU A 1 70 ? 4.694 2.148 -9.409 1.00 90.31 70 GLU A O 1
ATOM 549 N N . ARG A 1 71 ? 4.866 1.049 -11.344 1.00 87.00 71 ARG A N 1
ATOM 550 C CA . ARG A 1 71 ? 6.226 0.556 -11.068 1.00 87.00 71 ARG A CA 1
ATOM 551 C C . ARG A 1 71 ? 7.225 1.703 -11.246 1.00 87.00 71 ARG A C 1
ATOM 553 O O . ARG A 1 71 ? 7.314 2.261 -12.333 1.00 87.00 71 ARG A O 1
ATOM 560 N N . VAL A 1 72 ? 7.979 2.033 -10.196 1.00 85.12 72 VAL A N 1
ATOM 561 C CA . VAL A 1 72 ? 8.931 3.166 -10.188 1.00 85.12 72 VAL A CA 1
ATOM 562 C C . VAL A 1 72 ? 10.368 2.695 -10.315 1.00 85.12 72 VAL A C 1
ATOM 564 O O . VAL A 1 72 ? 11.176 3.340 -10.975 1.00 85.12 72 VAL A O 1
ATOM 567 N N . GLN A 1 73 ? 10.695 1.571 -9.684 1.00 73.25 73 GLN A N 1
ATOM 568 C CA . GLN A 1 73 ? 12.019 0.984 -9.782 1.00 73.25 73 GLN A CA 1
ATOM 569 C C . GLN A 1 73 ? 11.880 -0.523 -9.909 1.00 73.25 73 GLN A C 1
ATOM 571 O O . GLN A 1 73 ? 11.318 -1.178 -9.026 1.00 73.25 73 GLN A O 1
ATOM 576 N N . GLY A 1 74 ? 12.370 -1.032 -11.038 1.00 62.38 74 GLY A N 1
ATOM 577 C CA . GLY A 1 74 ? 12.647 -2.443 -11.190 1.00 62.38 74 GLY A CA 1
ATOM 578 C C . GLY A 1 74 ? 13.879 -2.791 -10.372 1.00 62.38 74 GLY A C 1
ATOM 579 O O . GLY A 1 74 ? 14.858 -2.046 -10.411 1.00 62.38 74 GLY A O 1
ATOM 580 N N . GLY A 1 75 ? 13.849 -3.887 -9.622 1.00 53.03 75 GLY A N 1
ATOM 581 C CA . GLY A 1 75 ? 15.105 -4.556 -9.307 1.00 53.03 75 GLY A CA 1
ATOM 582 C C . GLY A 1 75 ? 15.690 -5.032 -10.632 1.00 53.03 75 GLY A C 1
ATOM 583 O O . GLY A 1 75 ? 15.252 -6.064 -11.130 1.00 53.03 75 GLY A O 1
ATOM 584 N N . ASP A 1 76 ? 16.569 -4.239 -11.249 1.00 48.25 76 ASP A N 1
ATOM 585 C CA . ASP A 1 76 ? 17.408 -4.715 -12.346 1.00 48.25 76 ASP A CA 1
ATOM 586 C C . ASP A 1 76 ? 18.221 -5.886 -11.781 1.00 48.25 76 ASP A C 1
ATOM 588 O O . ASP A 1 76 ? 19.039 -5.724 -10.874 1.00 48.25 76 ASP A O 1
ATOM 592 N N . ASP A 1 77 ? 17.850 -7.079 -12.232 1.00 44.72 77 ASP A N 1
ATOM 593 C CA . ASP A 1 77 ? 18.558 -8.329 -12.004 1.00 44.72 77 ASP A CA 1
ATOM 594 C C . ASP A 1 77 ? 19.852 -8.229 -12.829 1.00 44.72 77 ASP A C 1
ATOM 596 O O . ASP A 1 77 ? 19.800 -8.230 -14.062 1.00 44.72 77 ASP A O 1
ATOM 600 N N . GLU A 1 78 ? 20.988 -8.062 -12.151 1.00 39.22 78 GLU A N 1
ATOM 601 C CA . GLU A 1 78 ? 22.297 -8.459 -12.685 1.00 39.22 78 GLU A CA 1
ATOM 602 C C . GLU A 1 78 ? 22.587 -9.899 -12.244 1.00 39.22 78 GLU A C 1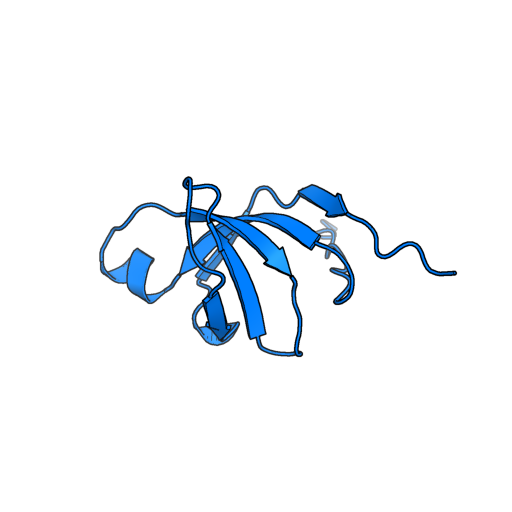
ATOM 604 O O . GLU A 1 78 ? 22.374 -10.197 -11.041 1.00 39.22 78 GLU A O 1
#

Radius of gyration: 13.13 Å; chains: 1; bounding box: 37×29×30 Å